Protein AF-A0A0S7X210-F1 (afdb_monomer_lite)

Radius of gyration: 16.03 Å; chains: 1; bounding box: 43×24×44 Å

Secondary structure (DSSP, 8-state):
--HHHHHHHHHHHHHHHHHHHHHHHHHHH----GGGHHHHHHHHHHHHHHHHHHHHHHHHH---TTGGGGHHHHHGGGGTSSTT-HHHHHHHHHHHHHHHHHHHHHHHT-

Structure (mmCIF, N/CA/C/O backbone):
data_AF-A0A0S7X210-F1
#
_entry.id   AF-A0A0S7X210-F1
#
loop_
_atom_site.group_PDB
_atom_site.id
_atom_site.type_symbol
_atom_site.label_atom_id
_atom_site.label_alt_id
_atom_site.label_comp_id
_atom_site.label_asym_id
_atom_site.label_entity_id
_atom_site.label_seq_id
_atom_site.pdbx_PDB_ins_code
_atom_site.Cartn_x
_atom_site.Cartn_y
_atom_site.Cartn_z
_atom_site.occupancy
_atom_site.B_iso_or_equiv
_atom_site.auth_seq_id
_atom_site.auth_comp_id
_atom_site.auth_asym_id
_atom_site.auth_atom_id
_atom_site.pdbx_PDB_model_num
ATOM 1 N N . MET A 1 1 ? -11.405 10.175 5.748 1.00 69.81 1 MET A N 1
ATOM 2 C CA . MET A 1 1 ? -10.395 9.102 5.826 1.00 69.81 1 MET A CA 1
ATOM 3 C C . MET A 1 1 ? -9.468 9.468 6.962 1.00 69.81 1 MET A C 1
ATOM 5 O O . MET A 1 1 ? -9.117 10.644 7.043 1.00 69.81 1 MET A O 1
ATOM 9 N N . GLU A 1 2 ? -9.148 8.543 7.856 1.00 85.75 2 GLU A N 1
ATOM 10 C CA . GLU A 1 2 ? -8.286 8.846 8.998 1.00 85.75 2 GLU A CA 1
ATOM 11 C C . GLU A 1 2 ? -6.865 9.201 8.540 1.00 85.75 2 GLU A C 1
ATOM 13 O O . GLU A 1 2 ? -6.408 8.780 7.472 1.00 85.75 2 GLU A O 1
ATOM 18 N N . LYS A 1 3 ? -6.167 10.028 9.332 1.00 86.31 3 LYS A N 1
ATOM 19 C CA . LYS A 1 3 ? -4.869 10.609 8.948 1.00 86.31 3 LYS A CA 1
ATOM 20 C C . LYS A 1 3 ? -3.846 9.530 8.585 1.00 86.31 3 LYS A C 1
ATOM 22 O O . LYS A 1 3 ? -3.133 9.686 7.598 1.00 86.31 3 LYS A O 1
ATOM 27 N N . GLN A 1 4 ? -3.804 8.435 9.344 1.00 84.94 4 GLN A N 1
ATOM 28 C CA . GLN A 1 4 ? -2.852 7.347 9.124 1.00 84.94 4 GLN A CA 1
ATOM 29 C C . GLN A 1 4 ? -3.162 6.567 7.836 1.00 84.94 4 GLN A C 1
ATOM 31 O O . GLN A 1 4 ? -2.272 6.382 7.010 1.00 84.94 4 GLN A O 1
ATOM 36 N N . THR A 1 5 ? -4.432 6.218 7.600 1.00 86.06 5 THR A N 1
ATOM 37 C CA . THR A 1 5 ? -4.894 5.590 6.349 1.00 86.06 5 THR A CA 1
ATOM 38 C C . THR A 1 5 ? -4.585 6.476 5.137 1.00 86.06 5 THR A C 1
ATOM 40 O O . THR A 1 5 ? -4.150 5.985 4.096 1.00 86.06 5 THR A O 1
ATOM 43 N N . LYS A 1 6 ? -4.740 7.804 5.267 1.00 88.81 6 LYS A N 1
ATOM 44 C CA . LYS A 1 6 ? -4.392 8.773 4.211 1.00 88.81 6 LYS A CA 1
ATOM 45 C C . LYS A 1 6 ? -2.905 8.776 3.877 1.00 88.81 6 LYS A C 1
ATOM 47 O O . LYS A 1 6 ? -2.566 8.790 2.697 1.00 88.81 6 LYS A O 1
ATOM 52 N N . ILE A 1 7 ? -2.035 8.727 4.883 1.00 89.88 7 ILE A N 1
ATOM 53 C CA . ILE A 1 7 ? -0.583 8.645 4.671 1.00 89.88 7 ILE A CA 1
ATOM 54 C C . ILE A 1 7 ? -0.229 7.373 3.895 1.00 89.88 7 ILE A C 1
ATOM 56 O O . ILE A 1 7 ? 0.528 7.448 2.933 1.00 89.88 7 ILE A O 1
ATOM 60 N N . THR A 1 8 ? -0.825 6.230 4.236 1.00 90.75 8 THR A N 1
ATOM 61 C CA . THR A 1 8 ? -0.580 4.965 3.524 1.00 90.75 8 THR A CA 1
ATOM 62 C C . THR A 1 8 ? -0.985 5.031 2.053 1.00 90.75 8 THR A C 1
ATOM 64 O O . THR A 1 8 ? -0.250 4.552 1.196 1.00 90.75 8 THR A O 1
ATOM 67 N N . TYR A 1 9 ? -2.112 5.673 1.741 1.00 88.56 9 TYR A N 1
ATOM 68 C CA . TYR A 1 9 ? -2.538 5.903 0.358 1.00 88.56 9 TYR A CA 1
ATOM 69 C C . TYR A 1 9 ? -1.592 6.829 -0.411 1.00 88.56 9 TYR A C 1
ATOM 71 O O . TYR A 1 9 ? -1.294 6.569 -1.574 1.00 88.56 9 TYR A O 1
ATOM 79 N N . ILE A 1 10 ? -1.098 7.890 0.233 1.00 91.56 10 ILE A N 1
ATOM 80 C CA . ILE A 1 10 ? -0.105 8.790 -0.368 1.00 91.56 10 ILE A CA 1
ATOM 81 C C . ILE A 1 10 ? 1.191 8.024 -0.651 1.00 91.56 10 ILE A C 1
ATOM 83 O O . ILE A 1 10 ? 1.725 8.125 -1.751 1.00 91.56 10 ILE A O 1
ATOM 87 N N . LEU A 1 11 ? 1.663 7.220 0.307 1.00 89.06 11 LEU A N 1
ATOM 88 C CA . LEU A 1 11 ? 2.846 6.376 0.130 1.00 89.06 11 LEU A CA 1
ATOM 89 C C . LEU A 1 11 ? 2.655 5.386 -1.019 1.00 89.06 11 LEU A C 1
ATOM 91 O O . LEU A 1 11 ? 3.530 5.285 -1.870 1.00 89.06 11 LEU A O 1
ATOM 95 N N . PHE A 1 12 ? 1.499 4.722 -1.103 1.00 87.50 12 PHE A N 1
ATOM 96 C CA . PHE A 1 12 ? 1.181 3.848 -2.232 1.00 87.50 12 PHE A CA 1
ATOM 97 C C . PHE A 1 12 ? 1.212 4.597 -3.571 1.00 87.50 12 PHE A C 1
ATOM 99 O O . PHE A 1 12 ? 1.835 4.126 -4.520 1.00 87.50 12 PHE A O 1
ATOM 106 N N . GLY A 1 13 ? 0.601 5.784 -3.642 1.00 87.88 13 GLY A N 1
ATOM 107 C CA . GLY A 1 13 ? 0.627 6.624 -4.841 1.00 87.88 13 GLY A CA 1
ATOM 108 C C . GLY A 1 13 ? 2.045 7.024 -5.254 1.00 87.88 13 GLY A C 1
ATOM 109 O O . GLY A 1 13 ? 2.368 6.989 -6.438 1.00 87.88 13 GLY A O 1
ATOM 110 N N . LEU A 1 14 ? 2.916 7.333 -4.288 1.00 88.69 14 LEU A N 1
ATOM 111 C CA . LEU A 1 14 ? 4.328 7.623 -4.543 1.00 88.69 14 LEU A CA 1
ATOM 112 C C . LEU A 1 14 ? 5.092 6.394 -5.048 1.00 88.69 14 LEU A C 1
ATOM 114 O O . LEU A 1 14 ? 5.880 6.530 -5.982 1.00 88.69 14 LEU A O 1
ATOM 118 N N . VAL A 1 15 ? 4.844 5.200 -4.491 1.00 85.25 15 VAL A N 1
ATOM 119 C CA . VAL A 1 15 ? 5.423 3.949 -5.015 1.00 85.25 15 VAL A CA 1
ATOM 120 C C . VAL A 1 15 ? 4.977 3.729 -6.457 1.00 85.25 15 VAL A C 1
ATOM 122 O O . VAL A 1 15 ? 5.819 3.526 -7.328 1.00 85.25 15 VAL A O 1
ATOM 125 N N . ALA A 1 16 ? 3.672 3.813 -6.725 1.00 83.19 16 ALA A N 1
ATOM 126 C CA . ALA A 1 16 ? 3.116 3.604 -8.058 1.00 83.19 16 ALA A CA 1
ATOM 127 C C . ALA A 1 16 ? 3.694 4.599 -9.075 1.00 83.19 16 ALA A C 1
ATOM 129 O O . ALA A 1 16 ? 4.119 4.194 -10.157 1.00 83.19 16 ALA A O 1
ATOM 130 N N . LEU A 1 17 ? 3.781 5.881 -8.709 1.00 86.50 17 LEU A N 1
ATOM 131 C CA . LEU A 1 17 ? 4.384 6.912 -9.549 1.00 86.50 17 LEU A CA 1
ATOM 132 C C . LEU A 1 17 ? 5.874 6.646 -9.784 1.00 86.50 17 LEU A C 1
ATOM 134 O O . LEU A 1 17 ? 6.341 6.759 -10.912 1.00 86.50 17 LEU A O 1
ATOM 138 N N . SER A 1 18 ? 6.620 6.263 -8.746 1.00 83.69 18 SER A N 1
ATOM 139 C CA . SER A 1 18 ? 8.053 5.990 -8.872 1.00 83.69 18 SER A CA 1
ATOM 140 C C . SER A 1 18 ? 8.328 4.784 -9.768 1.00 83.69 18 SER A C 1
ATOM 142 O O . SER A 1 18 ? 9.242 4.838 -10.589 1.00 83.69 18 SER A O 1
ATOM 144 N N . VAL A 1 19 ? 7.538 3.713 -9.639 1.00 78.81 19 VAL A N 1
ATOM 145 C CA . VAL A 1 19 ? 7.626 2.531 -10.511 1.00 78.81 19 VAL A CA 1
ATOM 146 C C . VAL A 1 19 ? 7.252 2.900 -11.944 1.00 78.81 19 VAL A C 1
ATOM 148 O O . VAL A 1 19 ? 7.946 2.512 -12.880 1.00 78.81 19 VAL A O 1
ATOM 151 N N . PHE A 1 20 ? 6.197 3.695 -12.129 1.00 82.50 20 PHE A N 1
ATOM 152 C CA . PHE A 1 20 ? 5.789 4.169 -13.449 1.00 82.50 20 PHE A CA 1
ATOM 153 C C . PHE A 1 20 ? 6.892 4.990 -14.127 1.00 82.50 20 PHE A C 1
ATOM 155 O O . PHE A 1 20 ? 7.265 4.694 -15.259 1.00 82.50 20 PHE A O 1
ATOM 162 N N . VAL A 1 21 ? 7.466 5.971 -13.424 1.00 83.75 21 VAL A N 1
ATOM 163 C CA . VAL A 1 21 ? 8.571 6.794 -13.937 1.00 83.75 21 VAL A CA 1
ATOM 164 C C . VAL A 1 21 ? 9.787 5.930 -14.270 1.00 83.75 21 VAL A C 1
ATOM 166 O O . VAL A 1 21 ? 10.365 6.097 -15.342 1.00 83.75 21 VAL A O 1
ATOM 169 N N . HIS A 1 22 ? 10.146 4.975 -13.405 1.00 77.44 22 HIS A N 1
ATOM 170 C CA . HIS A 1 22 ? 11.240 4.040 -13.673 1.00 77.44 22 HIS A CA 1
ATOM 171 C C . HIS A 1 22 ? 10.995 3.236 -14.956 1.00 77.44 22 HIS A C 1
ATOM 173 O O . HIS A 1 22 ? 11.865 3.193 -15.820 1.00 77.44 22 HIS A O 1
ATOM 179 N N . ASN A 1 23 ? 9.794 2.676 -15.123 1.00 78.19 23 ASN A N 1
ATOM 180 C CA . ASN A 1 23 ? 9.433 1.900 -16.309 1.00 78.19 23 ASN A CA 1
ATOM 181 C C . ASN A 1 23 ? 9.420 2.748 -17.590 1.00 78.19 23 ASN A C 1
ATOM 183 O O . ASN A 1 23 ? 9.871 2.276 -18.629 1.00 78.19 23 ASN A O 1
ATOM 187 N N . VAL A 1 24 ? 8.943 3.997 -17.535 1.00 83.38 24 VAL A N 1
ATOM 188 C CA . VAL A 1 24 ? 8.966 4.917 -18.688 1.00 83.38 24 VAL A CA 1
ATOM 189 C C . VAL A 1 24 ? 10.403 5.266 -19.078 1.00 83.38 24 VAL A C 1
ATOM 191 O O . VAL A 1 24 ? 10.752 5.187 -20.254 1.00 83.38 24 VAL A O 1
ATOM 194 N N . ILE A 1 25 ? 11.256 5.605 -18.106 1.00 82.75 25 ILE A N 1
ATOM 195 C CA . ILE A 1 25 ? 12.674 5.900 -18.358 1.00 82.75 25 ILE A CA 1
ATOM 196 C C . ILE A 1 25 ? 13.378 4.664 -18.922 1.00 82.75 25 ILE A C 1
ATOM 198 O O . ILE A 1 25 ? 14.095 4.766 -19.918 1.00 82.75 25 ILE A O 1
ATOM 202 N N . TYR A 1 26 ? 13.142 3.493 -18.332 1.00 79.69 26 TYR A N 1
ATOM 203 C CA . TYR A 1 26 ? 13.696 2.237 -18.821 1.00 79.69 26 TYR A CA 1
ATOM 204 C C . TYR A 1 26 ? 13.230 1.929 -20.250 1.00 79.69 26 TYR A C 1
ATOM 206 O O . TYR A 1 26 ? 14.047 1.597 -21.103 1.00 79.69 26 TYR A O 1
ATOM 214 N N . GLY A 1 27 ? 11.942 2.110 -20.550 1.00 81.69 27 GLY A N 1
ATOM 215 C CA . GLY A 1 27 ? 11.389 1.886 -21.885 1.00 81.69 27 GLY A CA 1
ATOM 216 C C . GLY A 1 27 ? 11.964 2.823 -22.953 1.00 81.69 27 GLY A C 1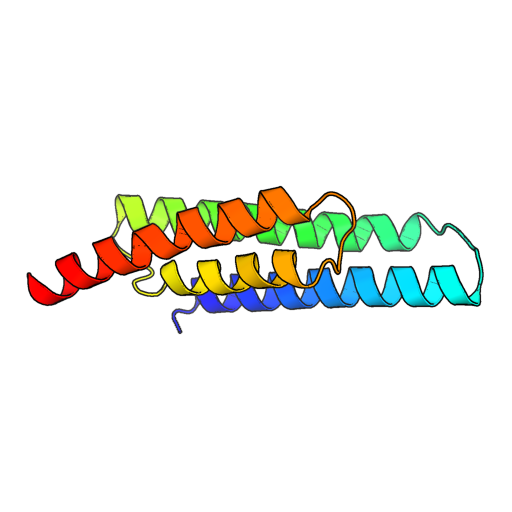
ATOM 217 O O . GLY A 1 27 ? 12.224 2.378 -24.070 1.00 81.69 27 GLY A O 1
ATOM 218 N N . LEU A 1 28 ? 12.196 4.096 -22.612 1.00 85.19 28 LEU A N 1
ATOM 219 C CA . LEU A 1 28 ? 12.718 5.104 -23.543 1.00 85.19 28 LEU A CA 1
ATOM 220 C C . LEU A 1 28 ? 14.232 5.005 -23.752 1.00 85.19 28 LEU A C 1
ATOM 222 O O . LEU A 1 28 ? 14.702 5.130 -24.880 1.00 85.19 28 LEU A O 1
ATOM 226 N N . PHE A 1 29 ? 14.996 4.796 -22.680 1.00 84.00 29 PHE A N 1
ATOM 227 C CA . PHE A 1 29 ? 16.457 4.884 -22.724 1.00 84.00 29 PHE A CA 1
ATOM 228 C C . PHE A 1 29 ? 17.152 3.518 -22.691 1.00 84.00 29 PHE A C 1
ATOM 230 O O . PHE A 1 29 ? 18.329 3.437 -23.026 1.00 84.00 29 PHE A O 1
ATOM 237 N N . ARG A 1 30 ? 16.454 2.444 -22.290 1.00 79.62 30 ARG A N 1
ATOM 238 C CA . ARG A 1 30 ? 17.022 1.108 -22.007 1.00 79.62 30 ARG A CA 1
ATOM 239 C C . ARG A 1 30 ? 18.219 1.122 -21.051 1.00 79.62 30 ARG A C 1
ATOM 241 O O . ARG A 1 30 ? 19.030 0.201 -21.050 1.00 79.62 30 ARG A O 1
ATOM 248 N N . ILE A 1 31 ? 18.327 2.162 -20.227 1.00 75.25 31 ILE A N 1
ATOM 249 C CA . ILE A 1 31 ? 19.362 2.281 -19.204 1.00 75.25 31 ILE A CA 1
ATOM 250 C C . ILE A 1 31 ? 18.787 1.730 -17.899 1.00 75.25 31 ILE A C 1
ATOM 252 O O . ILE A 1 31 ? 17.860 2.309 -17.327 1.00 75.25 31 ILE A O 1
ATOM 256 N N . GLU A 1 32 ? 19.353 0.629 -17.407 1.00 63.75 32 GLU A N 1
ATOM 257 C CA . GLU A 1 32 ? 19.110 0.145 -16.046 1.00 63.75 32 GLU A CA 1
ATOM 258 C C . GLU A 1 32 ? 19.829 1.067 -15.062 1.00 63.75 32 GLU A C 1
ATOM 260 O O . GLU A 1 32 ? 20.983 0.851 -14.706 1.00 63.75 32 GLU A O 1
ATOM 265 N N . ASN A 1 33 ? 19.170 2.152 -14.654 1.00 59.31 33 ASN A N 1
ATOM 266 C CA . ASN A 1 33 ? 19.734 3.068 -13.670 1.00 59.31 33 ASN A CA 1
ATOM 267 C C . ASN A 1 33 ? 19.372 2.612 -12.244 1.00 59.31 33 ASN A C 1
ATOM 269 O O . ASN A 1 33 ? 18.242 2.868 -11.807 1.00 59.31 33 ASN A O 1
ATOM 273 N N . PRO A 1 34 ? 20.315 2.052 -11.454 1.00 58.69 34 PRO A N 1
ATOM 274 C CA . PRO A 1 34 ? 20.070 1.680 -10.053 1.00 58.69 34 PRO A CA 1
ATOM 275 C C . PRO A 1 34 ? 19.677 2.883 -9.177 1.00 58.69 34 PRO A C 1
ATOM 277 O O . PRO A 1 34 ? 19.048 2.728 -8.132 1.00 58.69 34 PRO A O 1
ATOM 280 N N . ILE A 1 35 ? 19.969 4.102 -9.638 1.00 58.66 35 ILE A N 1
ATOM 281 C CA . ILE A 1 35 ? 19.613 5.366 -8.978 1.00 58.66 35 ILE A CA 1
ATOM 282 C C . ILE A 1 35 ? 18.093 5.521 -8.811 1.00 58.66 35 ILE A C 1
ATOM 284 O O . ILE A 1 35 ? 17.647 6.129 -7.843 1.00 58.66 35 ILE A O 1
ATOM 288 N N . SER A 1 36 ? 17.285 4.939 -9.701 1.00 63.81 36 SER A N 1
ATOM 289 C CA . SER A 1 36 ? 15.817 4.992 -9.585 1.00 63.81 36 SER A CA 1
ATOM 290 C C . SER A 1 36 ? 15.226 3.850 -8.747 1.00 63.81 36 SER A C 1
ATOM 292 O O . SER A 1 36 ? 14.086 3.953 -8.299 1.00 63.81 36 SER A O 1
ATOM 294 N N . PHE A 1 37 ? 16.018 2.817 -8.437 1.00 69.69 37 PHE A N 1
ATOM 295 C CA . PHE A 1 37 ? 15.622 1.733 -7.537 1.00 69.69 37 PHE A CA 1
ATOM 296 C C . PHE A 1 37 ? 15.680 2.155 -6.062 1.00 69.69 37 PHE A C 1
ATOM 298 O O . PHE A 1 37 ? 14.747 1.882 -5.310 1.00 69.69 37 PHE A O 1
ATOM 305 N N . GLY A 1 38 ? 16.737 2.865 -5.647 1.00 78.69 38 GLY A N 1
ATOM 306 C CA . GLY A 1 38 ? 16.943 3.258 -4.244 1.00 78.69 38 GLY A CA 1
ATOM 307 C C . GLY A 1 38 ? 15.766 4.037 -3.627 1.00 78.69 38 GLY A C 1
ATOM 308 O O . GLY A 1 38 ? 15.221 3.601 -2.609 1.00 78.69 38 GLY A O 1
ATOM 309 N N . PRO A 1 39 ? 15.316 5.150 -4.237 1.00 78.06 39 PRO A N 1
ATOM 310 C CA . PRO A 1 39 ? 14.171 5.916 -3.747 1.00 78.06 39 PRO A CA 1
ATOM 3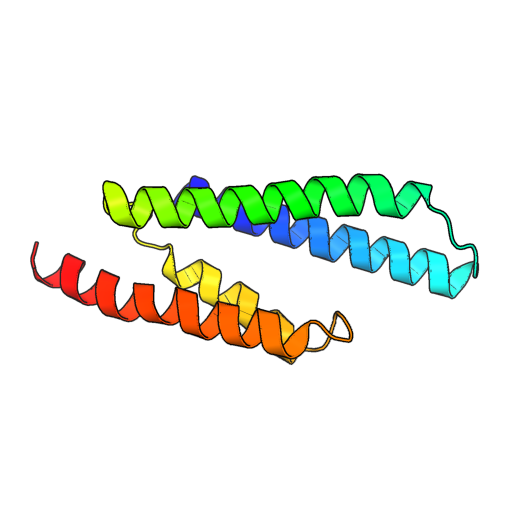11 C C . PRO A 1 39 ? 12.860 5.122 -3.786 1.00 78.06 39 PRO A C 1
ATOM 313 O O . PRO A 1 39 ? 12.110 5.139 -2.811 1.00 78.06 39 PRO A O 1
ATOM 316 N N . ALA A 1 40 ? 12.602 4.380 -4.870 1.00 76.75 40 ALA A N 1
ATOM 317 C CA . ALA A 1 40 ? 11.406 3.547 -4.999 1.00 76.75 40 ALA A CA 1
ATOM 318 C C . ALA A 1 40 ? 11.333 2.496 -3.879 1.00 76.75 40 ALA A C 1
ATOM 320 O O . ALA A 1 40 ? 10.286 2.315 -3.254 1.00 76.75 40 ALA A O 1
ATOM 321 N N . PHE A 1 41 ? 12.466 1.858 -3.577 1.00 82.06 41 PHE A N 1
ATOM 322 C CA . PHE A 1 41 ? 12.591 0.873 -2.510 1.00 82.06 41 PHE A CA 1
ATOM 323 C C . PHE A 1 41 ? 12.373 1.489 -1.121 1.00 82.06 41 PHE A C 1
ATOM 325 O O . PHE A 1 41 ? 11.618 0.939 -0.319 1.00 82.06 41 PHE A O 1
ATOM 332 N N . ALA A 1 42 ? 12.957 2.659 -0.845 1.00 85.12 42 ALA A N 1
ATOM 333 C CA . ALA A 1 42 ? 12.761 3.359 0.426 1.00 85.12 42 ALA A CA 1
ATOM 334 C C . ALA A 1 42 ? 11.286 3.741 0.658 1.00 85.12 42 ALA A C 1
ATOM 336 O O . ALA A 1 42 ? 10.752 3.539 1.753 1.00 85.12 42 ALA A O 1
ATOM 337 N N . VAL A 1 43 ? 10.596 4.237 -0.376 1.00 85.19 43 VAL A N 1
ATOM 338 C CA . VAL A 1 43 ? 9.164 4.570 -0.290 1.00 85.19 43 VAL A CA 1
ATOM 339 C C . VAL A 1 43 ? 8.314 3.302 -0.143 1.00 85.19 43 VAL A C 1
ATOM 341 O O . VAL A 1 43 ? 7.372 3.294 0.652 1.00 85.19 43 VAL A O 1
ATOM 344 N N . ALA A 1 44 ? 8.663 2.212 -0.834 1.00 83.56 44 ALA A N 1
ATOM 345 C CA . ALA A 1 44 ? 7.977 0.925 -0.704 1.00 83.56 44 ALA A CA 1
ATOM 346 C C . ALA A 1 44 ? 8.113 0.329 0.706 1.00 83.56 44 ALA A C 1
ATOM 348 O O . ALA A 1 44 ? 7.125 -0.144 1.274 1.00 83.56 44 ALA A O 1
ATOM 349 N N . LEU A 1 45 ? 9.299 0.419 1.314 1.00 88.44 45 LEU A N 1
ATOM 350 C CA . LEU A 1 45 ? 9.500 0.059 2.719 1.00 88.44 45 LEU A CA 1
ATOM 351 C C . LEU A 1 45 ? 8.658 0.936 3.650 1.00 88.44 45 LEU A C 1
ATOM 353 O O . LEU A 1 45 ? 7.995 0.416 4.548 1.00 88.44 45 LEU A O 1
ATOM 357 N N . GLY A 1 46 ? 8.625 2.250 3.415 1.00 89.19 46 GLY A N 1
ATOM 358 C CA . GLY A 1 46 ? 7.777 3.172 4.172 1.00 89.19 46 GLY A CA 1
ATOM 359 C C . GLY A 1 46 ? 6.291 2.810 4.084 1.00 89.19 46 GLY A C 1
ATOM 360 O O . GLY A 1 46 ? 5.594 2.791 5.102 1.00 89.19 46 GLY A O 1
ATOM 361 N N . PHE A 1 47 ? 5.810 2.453 2.891 1.00 87.69 47 PHE A N 1
ATOM 362 C CA . PHE A 1 47 ? 4.456 1.943 2.683 1.00 87.69 47 PHE A CA 1
ATOM 363 C C . PHE A 1 47 ? 4.205 0.662 3.490 1.00 87.69 47 PHE A C 1
ATOM 365 O O . PHE A 1 47 ? 3.234 0.607 4.247 1.00 87.69 47 PHE A O 1
ATOM 372 N N . ALA A 1 48 ? 5.093 -0.332 3.399 1.00 87.69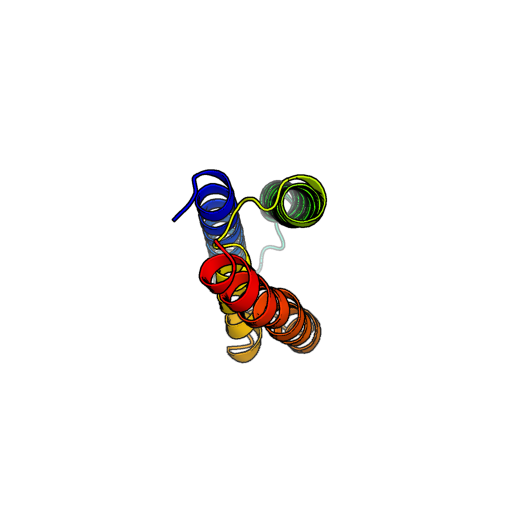 48 ALA A N 1
ATOM 373 C CA . ALA A 1 48 ? 4.958 -1.592 4.131 1.00 87.69 48 ALA A CA 1
ATOM 374 C C . ALA A 1 48 ? 4.908 -1.372 5.654 1.00 87.69 48 ALA A C 1
ATOM 376 O O . ALA A 1 48 ? 4.015 -1.889 6.331 1.00 87.69 48 ALA A O 1
ATOM 377 N N . ILE A 1 49 ? 5.802 -0.537 6.192 1.00 91.50 49 ILE A N 1
ATOM 378 C CA . ILE A 1 49 ? 5.814 -0.168 7.615 1.00 91.50 49 ILE A CA 1
ATOM 379 C C . ILE A 1 49 ? 4.503 0.530 8.002 1.00 91.50 49 ILE A C 1
ATOM 381 O O . ILE A 1 49 ? 3.914 0.204 9.033 1.00 91.50 49 ILE A O 1
ATOM 385 N N . SER A 1 50 ? 4.010 1.450 7.170 1.00 90.94 50 SER A N 1
ATOM 386 C CA . SER A 1 50 ? 2.756 2.171 7.415 1.00 90.94 50 SER A CA 1
ATOM 387 C C . SER A 1 50 ? 1.546 1.230 7.474 1.00 90.94 50 SER A C 1
ATOM 389 O O . SER A 1 50 ? 0.697 1.365 8.359 1.00 90.94 50 SER A O 1
ATOM 391 N N . VAL A 1 51 ? 1.487 0.232 6.588 1.00 89.25 51 VAL A N 1
ATOM 392 C CA . VAL A 1 51 ? 0.449 -0.811 6.602 1.00 89.25 51 VAL A CA 1
ATOM 393 C C . VAL A 1 51 ? 0.500 -1.626 7.898 1.00 89.25 51 VAL A C 1
ATOM 395 O O . VAL A 1 51 ? -0.535 -1.828 8.547 1.00 89.25 51 VAL A O 1
ATOM 398 N N . VAL A 1 52 ? 1.692 -2.074 8.304 1.00 90.50 52 VAL A N 1
ATOM 399 C CA . VAL A 1 52 ? 1.882 -2.848 9.543 1.00 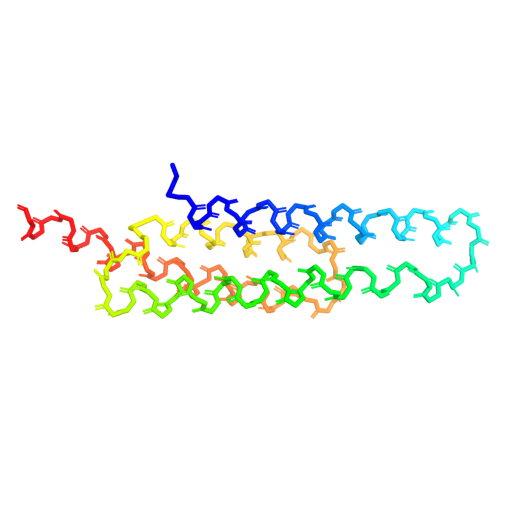90.50 52 VAL A CA 1
ATOM 400 C C . VAL A 1 52 ? 1.467 -2.024 10.760 1.00 90.50 52 VAL A C 1
ATOM 402 O O . VAL A 1 52 ? 0.716 -2.513 11.606 1.00 90.50 52 VAL A O 1
ATOM 405 N N . GLN A 1 53 ? 1.882 -0.758 10.829 1.00 90.50 53 GLN A N 1
ATOM 406 C CA . GLN A 1 53 ? 1.508 0.140 11.919 1.00 90.50 53 GLN A CA 1
ATOM 407 C C . GLN A 1 53 ? -0.009 0.316 12.007 1.00 90.50 53 GLN A C 1
ATOM 409 O O . GLN A 1 53 ? -0.569 0.082 13.075 1.00 90.50 53 GLN A O 1
ATOM 414 N N . ASN A 1 54 ? -0.686 0.637 10.903 1.00 87.94 54 ASN A N 1
ATOM 415 C CA . ASN A 1 54 ? -2.146 0.770 10.884 1.00 87.94 54 ASN A CA 1
ATOM 416 C C . ASN A 1 54 ? -2.858 -0.505 11.356 1.00 87.94 54 ASN A C 1
ATOM 418 O O . ASN A 1 54 ? -3.823 -0.441 12.118 1.00 87.94 54 ASN A O 1
ATOM 422 N N . THR A 1 55 ? -2.348 -1.670 10.958 1.00 87.06 55 THR A N 1
ATOM 423 C CA . THR A 1 55 ? -2.898 -2.967 11.372 1.00 87.06 55 THR A CA 1
ATOM 424 C C . THR A 1 55 ? -2.731 -3.189 12.880 1.00 87.06 55 THR A C 1
ATOM 426 O O . THR A 1 55 ? -3.690 -3.548 13.566 1.00 87.06 55 THR A O 1
ATOM 429 N N . ILE A 1 56 ? -1.542 -2.919 13.428 1.00 88.62 56 ILE A N 1
ATOM 430 C CA . ILE A 1 56 ? -1.264 -3.042 14.869 1.00 88.62 56 ILE A CA 1
ATOM 431 C C . ILE A 1 56 ? -2.116 -2.057 15.677 1.00 88.62 56 ILE A C 1
ATOM 433 O O . ILE A 1 56 ? -2.702 -2.441 16.693 1.00 88.62 56 ILE A O 1
ATOM 437 N N . PHE A 1 57 ? -2.206 -0.801 15.232 1.00 88.19 57 PHE A N 1
ATOM 438 C CA . PHE A 1 57 ? -3.034 0.221 15.871 1.00 88.19 57 PHE A CA 1
ATOM 439 C C . PHE A 1 57 ? -4.503 -0.197 15.893 1.00 88.19 57 PHE A C 1
ATOM 441 O O . PHE A 1 57 ? -5.138 -0.127 16.948 1.00 88.19 57 PHE A O 1
ATOM 448 N N . TYR A 1 58 ? -5.016 -0.752 14.796 1.00 86.06 58 TYR A N 1
ATOM 449 C CA . TYR A 1 58 ? -6.400 -1.202 14.737 1.00 86.06 58 TYR A CA 1
ATOM 450 C C . TYR A 1 58 ? -6.680 -2.376 15.675 1.00 86.06 58 TYR A C 1
ATOM 452 O O . TYR A 1 58 ? -7.718 -2.418 16.343 1.00 86.06 58 TYR A O 1
ATOM 460 N N . ILE A 1 59 ? -5.756 -3.335 15.754 1.00 85.12 59 ILE A N 1
ATOM 461 C CA . ILE A 1 59 ? -5.896 -4.491 16.645 1.00 85.12 59 ILE A CA 1
ATOM 462 C C . ILE A 1 59 ? -5.864 -4.047 18.113 1.00 85.12 59 ILE A C 1
ATOM 464 O O . ILE A 1 59 ? -6.680 -4.524 18.898 1.00 85.12 59 ILE A O 1
ATOM 468 N N . ARG A 1 60 ? -4.965 -3.121 18.478 1.00 86.38 60 ARG A N 1
ATOM 469 C CA . ARG A 1 60 ? -4.764 -2.684 19.872 1.00 86.38 60 ARG A CA 1
ATOM 470 C C . ARG A 1 60 ? -5.761 -1.629 20.347 1.00 86.38 60 ARG A C 1
ATOM 472 O O . ARG A 1 60 ? -6.217 -1.700 21.480 1.00 86.38 60 ARG A O 1
ATOM 479 N N . LYS A 1 61 ? -6.055 -0.631 19.512 1.00 85.50 61 LYS A N 1
ATOM 480 C CA . LYS A 1 61 ? -6.846 0.561 19.873 1.00 85.50 61 LYS A CA 1
ATOM 481 C C . LYS A 1 61 ? -8.192 0.642 19.151 1.00 85.50 61 LYS A C 1
ATOM 483 O O . LYS A 1 61 ? -9.050 1.420 19.545 1.00 85.50 61 LYS A O 1
ATOM 488 N N . GLY A 1 62 ? -8.401 -0.166 18.112 1.00 80.31 62 GLY A N 1
ATOM 489 C CA . GLY A 1 62 ? -9.614 -0.117 17.293 1.00 80.31 62 GLY A CA 1
ATOM 490 C C . GLY A 1 62 ? -9.661 1.015 16.271 1.00 80.31 62 GLY A C 1
ATOM 491 O O . GLY A 1 62 ? -10.711 1.228 15.669 1.00 80.31 62 GLY A O 1
ATOM 492 N N . GLU A 1 63 ? -8.537 1.693 16.056 1.00 82.19 63 GLU A N 1
ATOM 493 C CA . GLU A 1 63 ? -8.355 2.785 15.099 1.00 82.19 63 GLU A CA 1
ATOM 494 C C . GLU A 1 63 ? -7.150 2.460 14.198 1.00 82.19 63 GLU A C 1
ATOM 496 O O . GLU A 1 63 ? -6.177 1.911 14.709 1.00 82.19 63 GLU A O 1
ATOM 501 N N . PRO A 1 64 ? -7.176 2.758 12.890 1.00 81.88 64 PRO A N 1
ATOM 502 C CA . PRO A 1 64 ? -8.200 3.545 12.218 1.00 81.88 64 PRO A CA 1
ATOM 503 C C . PRO A 1 64 ? -9.428 2.729 11.794 1.00 81.88 64 PRO A C 1
ATOM 505 O O . PRO A 1 64 ? -9.308 1.629 11.253 1.00 81.88 64 PRO A O 1
ATOM 508 N N . ARG A 1 65 ? -10.643 3.255 11.988 1.00 83.75 65 ARG A N 1
ATOM 509 C CA . ARG A 1 65 ? -11.896 2.528 11.670 1.00 83.75 65 ARG A CA 1
ATOM 510 C C . ARG A 1 65 ? -12.067 2.256 10.177 1.00 83.75 65 ARG A C 1
ATOM 512 O O . ARG A 1 65 ? -12.836 1.380 9.783 1.00 83.75 65 ARG A O 1
ATOM 519 N N . ASP A 1 66 ? -11.351 3.000 9.347 1.00 87.31 66 ASP A N 1
ATOM 520 C CA . ASP A 1 66 ? -11.357 2.873 7.898 1.00 87.31 66 ASP A CA 1
ATOM 521 C C . ASP A 1 66 ? -10.193 2.039 7.339 1.00 87.31 66 ASP A C 1
ATOM 523 O O . ASP A 1 66 ? -9.959 2.073 6.132 1.00 87.31 66 ASP A O 1
ATOM 527 N N . LEU A 1 67 ? -9.530 1.232 8.181 1.00 86.50 67 LEU A N 1
ATOM 528 C CA . LEU A 1 67 ? -8.466 0.301 7.783 1.00 86.50 67 LEU A CA 1
ATOM 529 C C . LEU A 1 67 ? -8.857 -0.583 6.589 1.00 86.50 67 LEU A C 1
ATOM 531 O O . LEU A 1 67 ? -8.043 -0.849 5.711 1.00 86.50 67 LEU A O 1
ATOM 535 N N . TRP A 1 68 ? -10.123 -0.998 6.522 1.00 87.50 68 TRP A N 1
ATOM 536 C CA . TRP A 1 68 ? -10.645 -1.820 5.430 1.00 87.50 68 TRP A CA 1
ATOM 537 C C . TRP A 1 68 ? -10.479 -1.180 4.052 1.00 87.50 68 TRP A C 1
ATOM 539 O O . TRP A 1 68 ? -10.363 -1.886 3.052 1.00 87.50 68 TRP A O 1
ATOM 549 N N . LYS A 1 69 ? -10.410 0.157 3.991 1.00 88.19 69 LYS A N 1
ATOM 550 C CA . LYS A 1 69 ? -10.183 0.881 2.743 1.00 88.19 69 LYS A CA 1
ATOM 551 C C . LYS A 1 69 ? -8.799 0.617 2.176 1.00 88.19 69 LYS A C 1
ATOM 553 O O . LYS A 1 69 ? -8.642 0.751 0.971 1.00 88.19 69 LYS A O 1
ATOM 558 N N . LEU A 1 70 ? -7.814 0.222 2.986 1.00 87.88 70 LEU A N 1
ATOM 559 C CA . LEU A 1 70 ? -6.526 -0.236 2.460 1.00 87.88 70 LEU A CA 1
ATOM 560 C C . LEU A 1 70 ? -6.709 -1.452 1.546 1.00 87.88 70 LEU A C 1
ATOM 562 O O . LEU A 1 70 ? -5.960 -1.595 0.591 1.00 87.88 70 LEU A O 1
ATOM 566 N N . GLY A 1 71 ? -7.757 -2.258 1.743 1.00 86.75 71 GLY A N 1
ATOM 567 C CA . GLY A 1 71 ? -8.072 -3.390 0.874 1.00 86.75 71 GLY A CA 1
ATOM 568 C C . GLY A 1 71 ? -8.209 -3.001 -0.590 1.00 86.75 71 GLY A C 1
ATOM 569 O O . GLY A 1 71 ? -7.693 -3.720 -1.434 1.00 86.75 71 GLY A O 1
ATOM 570 N N . TRP A 1 72 ? -8.770 -1.829 -0.905 1.00 87.31 72 TRP A N 1
ATOM 571 C CA . TRP A 1 72 ? -8.878 -1.348 -2.289 1.00 87.31 72 TRP A CA 1
ATOM 572 C C . TRP A 1 72 ? -7.526 -1.205 -2.995 1.00 87.31 72 TRP A C 1
ATOM 574 O O . TRP A 1 72 ? -7.464 -1.384 -4.207 1.00 87.31 72 TRP A O 1
ATOM 584 N N . ILE A 1 73 ? -6.438 -0.968 -2.253 1.00 85.94 73 ILE A N 1
ATOM 585 C CA . ILE A 1 73 ? -5.077 -0.982 -2.806 1.00 85.94 73 ILE A CA 1
ATOM 586 C C . ILE A 1 73 ? -4.760 -2.366 -3.392 1.00 85.94 73 ILE A C 1
ATOM 588 O O . ILE A 1 73 ? -4.164 -2.469 -4.458 1.00 85.94 73 ILE A O 1
ATOM 592 N N . GLY A 1 74 ? -5.241 -3.432 -2.750 1.00 79.25 74 GLY A N 1
ATOM 593 C CA . GLY A 1 74 ? -5.142 -4.808 -3.229 1.00 79.25 74 GLY A CA 1
ATOM 594 C C . GLY A 1 74 ? -5.794 -5.052 -4.596 1.00 79.25 74 GLY A C 1
ATOM 595 O O . GLY A 1 74 ? -5.320 -5.898 -5.351 1.00 79.25 74 GLY A O 1
ATOM 596 N N . LEU A 1 75 ? -6.815 -4.276 -4.984 1.00 81.44 75 LEU A N 1
ATOM 597 C CA . LEU A 1 75 ? -7.412 -4.404 -6.321 1.00 81.44 75 LEU A CA 1
ATOM 598 C C . LEU A 1 75 ? -6.491 -3.912 -7.438 1.00 81.44 75 LEU A C 1
ATOM 600 O O . LEU A 1 75 ? -6.628 -4.378 -8.565 1.00 81.44 75 LEU A O 1
ATOM 604 N N . PHE A 1 76 ? -5.509 -3.051 -7.152 1.00 73.06 76 PHE A N 1
ATOM 605 C CA . PHE A 1 76 ? -4.496 -2.700 -8.153 1.00 73.06 76 PHE A CA 1
ATOM 606 C C . PHE A 1 76 ? -3.654 -3.912 -8.579 1.00 73.06 76 PHE A C 1
ATOM 608 O O . PHE A 1 76 ? -3.119 -3.918 -9.686 1.00 73.06 76 PHE A O 1
ATOM 615 N N . GLY A 1 77 ? -3.612 -4.977 -7.769 1.00 63.06 77 GLY A N 1
ATOM 616 C CA . GLY A 1 77 ? -3.045 -6.266 -8.169 1.00 63.06 77 GLY A CA 1
ATOM 617 C C . GLY A 1 77 ? -3.780 -6.963 -9.306 1.00 63.06 77 GLY A C 1
ATOM 618 O O . GLY A 1 77 ? -3.166 -7.740 -10.028 1.00 63.06 77 GLY A O 1
ATOM 619 N N . LEU A 1 78 ? -5.074 -6.684 -9.498 1.00 64.25 78 LEU A N 1
ATOM 620 C CA . LEU A 1 78 ? -5.847 -7.237 -10.615 1.00 64.25 78 LEU A CA 1
ATOM 621 C C . LEU A 1 78 ? -5.481 -6.581 -11.946 1.00 64.25 78 LEU A C 1
ATOM 623 O O . LEU A 1 78 ? -5.589 -7.211 -12.991 1.00 64.25 78 LEU A O 1
ATOM 627 N N . VAL A 1 79 ? -5.028 -5.326 -11.904 1.00 66.19 79 VAL A N 1
ATOM 628 C CA . VAL A 1 79 ? -4.630 -4.566 -13.097 1.00 66.19 79 VAL A CA 1
ATOM 629 C C . VAL A 1 79 ? -3.278 -5.055 -13.638 1.00 66.19 79 VAL A C 1
ATOM 631 O O . VAL A 1 79 ? -2.897 -4.709 -14.749 1.00 66.19 79 VAL A O 1
ATOM 634 N N . GLY A 1 80 ? -2.545 -5.887 -12.888 1.00 59.75 80 GLY A N 1
ATOM 635 C CA . GLY A 1 80 ? -1.306 -6.492 -13.376 1.00 59.75 80 GLY A CA 1
ATOM 636 C C . GLY A 1 80 ? -0.170 -5.495 -13.602 1.00 59.75 80 GLY A C 1
ATOM 637 O O . GLY A 1 80 ? 0.776 -5.808 -14.317 1.00 59.75 80 GLY A O 1
ATOM 638 N N . LEU A 1 81 ? -0.247 -4.304 -12.991 1.00 57.28 81 LEU A N 1
ATOM 639 C CA . LEU A 1 81 ? 0.741 -3.227 -13.156 1.00 57.28 81 LEU A CA 1
ATOM 640 C C . LEU A 1 81 ? 2.165 -3.650 -12.760 1.00 57.28 81 LEU A C 1
ATOM 642 O O . LEU A 1 81 ? 3.128 -3.027 -13.200 1.00 57.28 81 LEU A O 1
ATOM 646 N N . ILE A 1 82 ? 2.300 -4.691 -11.931 1.00 60.06 82 ILE A N 1
ATOM 647 C CA . ILE A 1 82 ? 3.581 -5.250 -11.499 1.00 60.06 82 ILE A CA 1
ATOM 648 C C . ILE A 1 82 ? 3.557 -6.773 -11.729 1.00 60.06 82 ILE A C 1
ATOM 650 O O . ILE A 1 82 ? 2.886 -7.495 -10.981 1.00 60.06 82 ILE A O 1
ATOM 654 N N . PRO A 1 83 ? 4.289 -7.289 -12.734 1.00 58.31 83 PRO A N 1
ATOM 655 C CA . PRO A 1 83 ? 4.418 -8.724 -12.973 1.00 58.31 83 PRO A CA 1
ATOM 656 C C . PRO A 1 83 ? 4.889 -9.466 -11.711 1.00 58.31 83 PRO A C 1
ATOM 658 O O . PRO A 1 83 ? 5.815 -9.031 -11.033 1.00 58.31 83 PRO A O 1
ATOM 661 N N . GLY A 1 84 ? 4.232 -10.580 -11.371 1.00 66.81 84 GLY A N 1
ATOM 662 C CA . GLY A 1 84 ? 4.568 -11.406 -10.200 1.00 66.81 84 GLY A CA 1
ATOM 663 C C . GLY A 1 84 ? 3.941 -10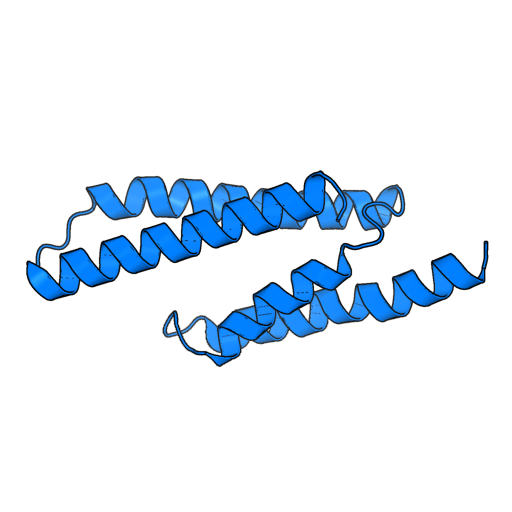.968 -8.869 1.00 66.81 84 GLY A C 1
ATOM 664 O O . GLY A 1 84 ? 3.922 -11.756 -7.926 1.00 66.81 84 GLY A O 1
ATOM 665 N N . PHE A 1 85 ? 3.352 -9.771 -8.784 1.00 65.81 85 PHE A N 1
ATOM 666 C CA . PHE A 1 85 ? 2.741 -9.261 -7.545 1.00 65.81 85 PHE A CA 1
ATOM 667 C C . PHE A 1 85 ? 1.222 -9.482 -7.444 1.00 65.81 85 PHE A C 1
ATOM 669 O O . PHE A 1 85 ? 0.636 -9.257 -6.383 1.00 65.81 85 PHE A O 1
ATOM 676 N N . ASN A 1 86 ? 0.584 -9.978 -8.507 1.00 70.00 86 ASN A N 1
ATOM 677 C CA . ASN A 1 86 ? -0.876 -10.110 -8.614 1.00 70.00 86 ASN A CA 1
ATOM 678 C C . ASN A 1 86 ? -1.500 -10.901 -7.451 1.00 70.00 86 ASN A C 1
ATOM 680 O O . ASN A 1 86 ? -2.458 -10.444 -6.831 1.00 70.00 86 ASN A O 1
ATOM 684 N N . TYR A 1 87 ? -0.922 -12.054 -7.097 1.00 73.56 87 TYR A N 1
ATOM 685 C CA . TYR A 1 87 ? -1.429 -12.895 -6.005 1.00 73.56 87 TYR A CA 1
ATOM 686 C C . TYR A 1 87 ? -1.276 -12.235 -4.630 1.00 73.56 87 TYR A C 1
ATOM 688 O O . TYR A 1 87 ? -2.185 -12.307 -3.803 1.00 73.56 87 TYR A O 1
ATOM 696 N N . GLY A 1 88 ? -0.150 -11.553 -4.394 1.00 75.81 88 GLY A N 1
ATOM 697 C CA . GLY A 1 88 ? 0.113 -10.858 -3.132 1.00 75.81 88 GLY A CA 1
ATOM 698 C C . GLY A 1 88 ? -0.864 -9.707 -2.897 1.00 75.81 88 GLY A C 1
ATOM 699 O O . GLY A 1 88 ? -1.428 -9.577 -1.811 1.00 75.81 88 GLY A O 1
ATOM 700 N N . PHE A 1 89 ? -1.136 -8.915 -3.934 1.00 77.25 89 PHE A N 1
ATOM 701 C CA . PHE A 1 89 ? -2.122 -7.836 -3.866 1.00 77.25 89 PHE A CA 1
ATOM 702 C C . PHE A 1 89 ? -3.563 -8.356 -3.746 1.00 77.25 89 PHE A C 1
ATOM 704 O O . PHE A 1 89 ? -4.358 -7.779 -3.004 1.00 77.25 89 PHE A O 1
ATOM 711 N N . PHE A 1 90 ? -3.904 -9.479 -4.382 1.00 77.62 90 PHE A N 1
ATOM 712 C CA . PHE A 1 90 ? -5.218 -10.094 -4.180 1.00 77.62 90 PHE A CA 1
ATOM 713 C C . PHE A 1 90 ? -5.405 -10.583 -2.731 1.00 77.62 90 PHE A C 1
ATOM 715 O O . PHE A 1 90 ? -6.443 -10.335 -2.112 1.00 77.62 90 PHE A O 1
ATOM 722 N N . GLY A 1 91 ? -4.365 -11.181 -2.138 1.00 81.44 91 GLY A N 1
ATOM 723 C CA . GLY A 1 91 ? -4.333 -11.500 -0.707 1.00 81.44 91 GLY A CA 1
ATOM 724 C C . GLY A 1 91 ? -4.476 -10.259 0.183 1.00 81.44 91 GLY A C 1
ATOM 725 O O . GLY A 1 91 ? -5.202 -10.289 1.178 1.00 81.44 91 GLY A O 1
ATOM 726 N N . PHE A 1 92 ? -3.864 -9.138 -0.212 1.00 85.06 92 PHE A N 1
ATOM 727 C CA . PHE A 1 92 ? -4.000 -7.845 0.465 1.00 85.06 92 PHE A CA 1
ATOM 728 C C . PHE A 1 92 ? -5.450 -7.337 0.466 1.00 85.06 92 PHE A C 1
ATOM 730 O O . PHE A 1 92 ? -5.941 -6.879 1.502 1.00 85.06 92 PHE A O 1
ATOM 737 N N . PHE A 1 93 ? -6.161 -7.467 -0.662 1.00 85.38 93 PHE A N 1
ATOM 738 C CA . PHE A 1 93 ? -7.584 -7.128 -0.753 1.00 85.38 93 PHE A CA 1
ATOM 739 C C . PHE A 1 93 ? -8.420 -7.968 0.218 1.00 85.38 93 PHE A C 1
ATOM 741 O O . PHE A 1 93 ? -9.180 -7.410 1.011 1.00 85.38 93 PHE A O 1
ATOM 748 N N . GLY A 1 94 ? -8.236 -9.292 0.215 1.00 83.31 94 GLY A N 1
ATOM 749 C CA . GLY A 1 94 ? -8.956 -10.193 1.121 1.00 83.31 94 GLY A CA 1
ATOM 750 C C . GLY A 1 94 ? -8.680 -9.903 2.601 1.00 83.31 94 GLY A C 1
ATOM 751 O O . GLY A 1 94 ? -9.613 -9.792 3.401 1.00 83.31 94 GLY A O 1
ATOM 752 N N . PHE A 1 95 ? -7.408 -9.711 2.963 1.00 87.69 95 PHE A N 1
ATOM 753 C CA . PHE A 1 95 ? -6.989 -9.436 4.339 1.00 87.69 95 PHE A CA 1
ATOM 754 C C . PHE A 1 95 ? -7.615 -8.150 4.888 1.00 87.69 95 PHE A C 1
ATOM 756 O O . PHE A 1 95 ? -8.215 -8.160 5.963 1.00 87.69 95 PHE A O 1
ATOM 763 N N . PHE A 1 96 ? -7.535 -7.043 4.147 1.00 86.19 96 PHE A N 1
ATOM 764 C CA . PHE A 1 96 ? -8.108 -5.775 4.599 1.00 86.19 96 PHE A CA 1
ATOM 765 C C . PHE A 1 96 ? -9.632 -5.713 4.447 1.00 86.19 96 PHE A C 1
ATOM 767 O O . PHE A 1 96 ? -10.300 -5.103 5.285 1.00 86.19 96 PHE A O 1
ATOM 774 N N . GLY A 1 97 ? -10.208 -6.418 3.471 1.00 82.56 97 GLY A N 1
ATOM 775 C CA . GLY A 1 97 ? -11.656 -6.593 3.347 1.00 82.56 97 GLY A CA 1
ATOM 776 C C . GLY A 1 97 ? -12.284 -7.229 4.595 1.00 82.56 97 GLY A C 1
ATOM 777 O O . GLY A 1 97 ? -13.336 -6.779 5.057 1.00 82.56 97 GLY A O 1
ATOM 778 N N . PHE A 1 98 ? -11.596 -8.189 5.225 1.00 83.00 98 PHE A N 1
ATOM 779 C CA . PHE A 1 98 ? -12.037 -8.803 6.485 1.00 83.00 98 PHE A CA 1
ATOM 780 C C . PHE A 1 98 ? -12.205 -7.784 7.627 1.00 83.00 98 PHE A C 1
ATOM 782 O O . PHE A 1 98 ? -13.161 -7.854 8.409 1.00 83.00 98 PHE A O 1
ATOM 789 N N . PHE A 1 99 ? -11.326 -6.781 7.705 1.00 81.50 99 PHE A N 1
ATOM 790 C CA . PHE A 1 99 ? -11.453 -5.703 8.688 1.00 81.50 99 PHE A CA 1
ATOM 791 C C . PHE A 1 99 ? -12.671 -4.806 8.439 1.00 81.50 99 PHE A C 1
ATOM 793 O O . PHE A 1 99 ? -13.174 -4.207 9.389 1.00 81.50 99 PHE A O 1
ATOM 800 N N . GLY A 1 100 ? -13.197 -4.753 7.213 1.00 75.31 100 GLY A N 1
ATOM 801 C CA . GLY A 1 100 ? -14.446 -4.050 6.903 1.00 75.31 100 GLY A CA 1
ATOM 802 C C . GLY A 1 100 ? -15.646 -4.731 7.547 1.00 75.31 100 GLY A C 1
ATOM 803 O O . GLY A 1 100 ? -16.432 -4.085 8.238 1.00 75.31 100 GLY A O 1
ATOM 804 N N . VAL A 1 101 ? -15.722 -6.058 7.420 1.00 72.69 101 VAL A N 1
ATOM 805 C CA . VAL A 1 101 ? -16.780 -6.879 8.032 1.00 72.69 101 VAL A CA 1
ATOM 806 C C . VAL A 1 101 ? -16.724 -6.799 9.562 1.00 72.69 101 VAL A C 1
ATOM 808 O O . VAL A 1 101 ? -17.747 -6.610 10.225 1.00 72.69 101 VAL A O 1
ATOM 811 N N . LYS A 1 102 ? -15.521 -6.894 10.145 1.00 68.31 102 LYS A N 1
ATOM 812 C CA . LYS A 1 102 ? -15.329 -6.833 11.604 1.00 68.31 102 LYS A CA 1
ATOM 813 C C . LYS A 1 102 ? -15.523 -5.419 12.169 1.00 68.31 102 LYS A C 1
ATOM 815 O O . LYS A 1 102 ? -16.106 -5.267 13.241 1.00 68.31 102 LYS A O 1
ATOM 820 N N . GLY A 1 103 ? -15.071 -4.392 11.450 1.00 65.88 103 GLY A N 1
ATOM 821 C CA . GLY A 1 103 ? -15.261 -2.987 11.811 1.00 65.88 103 GLY A CA 1
ATOM 822 C C . GLY A 1 103 ? -16.729 -2.569 11.789 1.00 65.88 103 GLY A C 1
ATOM 823 O O . GLY A 1 103 ? -17.166 -1.869 12.697 1.00 65.88 103 GLY A O 1
ATOM 824 N N . TRP A 1 104 ? -17.506 -3.068 10.823 1.00 57.88 104 TRP A N 1
ATOM 825 C CA . TRP A 1 104 ? -18.948 -2.829 10.741 1.00 57.88 104 TRP A CA 1
ATOM 826 C C . TRP A 1 104 ? -19.710 -3.355 11.965 1.00 57.88 104 TRP A C 1
ATOM 828 O O . TRP A 1 104 ? -20.536 -2.635 12.522 1.00 57.88 104 TRP A O 1
ATOM 838 N N . LYS A 1 105 ? -19.396 -4.574 12.439 1.00 60.44 105 LYS A N 1
ATOM 839 C CA . LYS A 1 105 ? -19.960 -5.104 13.698 1.00 60.44 105 LYS A CA 1
ATOM 840 C C . LYS A 1 105 ? -19.636 -4.195 14.886 1.00 60.44 105 LYS A C 1
ATOM 842 O O . LYS A 1 105 ? -20.533 -3.775 15.600 1.00 60.44 105 LYS A O 1
ATOM 847 N N . ARG A 1 106 ? -18.372 -3.784 15.015 1.00 62.72 106 ARG A N 1
ATOM 848 C CA . ARG A 1 106 ? -17.899 -2.947 16.130 1.00 62.72 106 ARG A CA 1
ATOM 849 C C . ARG A 1 106 ? -18.509 -1.530 16.162 1.00 62.72 106 ARG A C 1
ATOM 851 O O . ARG A 1 106 ? -18.446 -0.883 17.201 1.00 62.72 106 ARG A O 1
ATOM 858 N N . ILE A 1 107 ? -19.040 -1.034 15.037 1.00 60.56 107 ILE A N 1
ATOM 859 C CA . ILE A 1 107 ? -19.786 0.237 14.950 1.00 60.56 107 ILE A CA 1
ATOM 860 C C . ILE A 1 107 ? -21.245 0.049 15.371 1.00 60.56 107 ILE A C 1
ATOM 862 O O . ILE A 1 107 ? -21.797 0.951 15.982 1.00 60.56 107 ILE A O 1
ATOM 866 N N . LYS A 1 108 ? -21.862 -1.096 15.055 1.00 59.59 108 LYS A N 1
ATOM 867 C CA . LYS A 1 108 ? -23.244 -1.395 15.462 1.00 59.59 108 LYS A CA 1
AT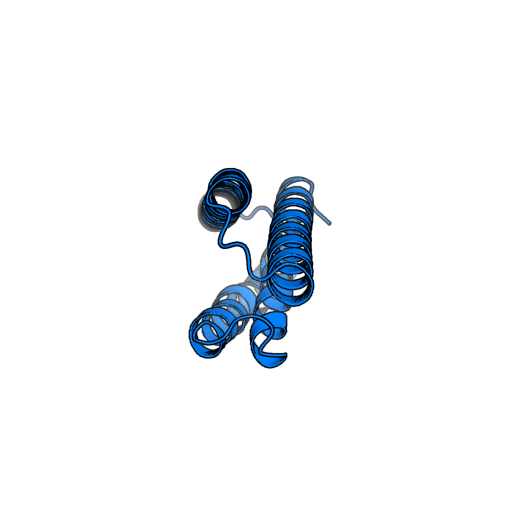OM 868 C C . LYS A 1 108 ? -23.393 -1.664 16.962 1.00 59.59 108 LYS A C 1
ATOM 870 O O . LYS A 1 108 ? -24.479 -1.468 17.487 1.00 59.59 108 LYS A O 1
ATOM 875 N N . ASP A 1 109 ? -22.323 -2.109 17.618 1.00 58.81 109 ASP A N 1
ATOM 876 C CA . ASP A 1 109 ? -22.311 -2.438 19.050 1.00 58.81 109 ASP A CA 1
ATOM 877 C C . ASP A 1 109 ? -22.010 -1.222 19.961 1.00 58.81 109 ASP A C 1
ATOM 879 O O . ASP A 1 109 ? -21.850 -1.389 21.171 1.00 58.81 109 ASP A O 1
ATOM 883 N N . LYS A 1 110 ? -21.879 -0.011 19.400 1.00 55.75 110 LYS A N 1
ATOM 884 C CA . LYS A 1 110 ? -21.666 1.253 20.128 1.00 55.75 110 LYS A CA 1
ATOM 885 C C . LYS A 1 110 ? -22.821 2.211 19.889 1.00 55.75 110 LYS A C 1
ATOM 887 O O . LYS A 1 110 ? -23.120 2.961 20.840 1.00 55.75 110 LYS A O 1
#

pLDDT: mean 79.09, std 10.25, range [55.75, 91.56]

Foldseek 3Di:
DDPLVVVLVVLLVVLLVLVVVQVVCCVVPVDPDCVSVVVSVVSVVVSVVSLVVQVVCCVPPVPPLCQLVQLVQLCVLVVCSDPPCNVVSVVSNVVSPVSNVVSVVVVVVD

Sequence (110 aa):
MEKQTKITYILFGLVALSVFVHNVIYGLFRIENPISFGPAFAVALGFAISVVQNTIFYIRKGEPRDLWKLGWIGLFGLVGLIPGFNYGFFGFFGFFGFFGVKGWKRIKDK